Protein AF-A0A1B1GB10-F1 (afdb_monomer_lite)

Radius of gyration: 14.84 Å; chains: 1; bounding box: 38×30×36 Å

InterPro domains:
  IPR005662 GTPase Era-like [PTHR42698] (3-81)
  IPR027417 P-loop containing nucleoside triphosphate hydrolase [G3DSA:3.40.50.300] (2-83)
  IPR027417 P-loop containing nucleoside triphosphate hydrolase [SSF52540] (7-81)

Sequence (83 aa):
VIQKKMHKLDAMMMTNVRTAAINADCILIVIDVCKVPEKVDDVMEGGTSNVKEKPPMLLVLNKKDLIKPGEISKRIEWYEKLV

Structure (mmCIF, N/CA/C/O backbone):
data_AF-A0A1B1GB10-F1
#
_entry.id   AF-A0A1B1GB10-F1
#
loop_
_atom_site.group_PDB
_atom_site.id
_atom_site.type_symbol
_atom_site.label_atom_id
_atom_site.label_alt_id
_atom_site.label_comp_id
_atom_site.label_asym_id
_atom_site.label_entity_id
_atom_site.label_seq_id
_atom_site.pdbx_PDB_ins_code
_atom_site.Cartn_x
_atom_site.Cartn_y
_atom_site.Cartn_z
_atom_site.occupancy
_atom_site.B_iso_or_equiv
_atom_site.auth_seq_id
_atom_site.auth_comp_id
_atom_site.auth_asym_id
_atom_site.auth_atom_id
_atom_site.pdbx_PDB_model_num
ATOM 1 N N . VAL A 1 1 ? 12.911 24.149 8.033 1.00 40.47 1 VAL A N 1
ATOM 2 C CA . VAL A 1 1 ? 12.444 22.942 7.310 1.00 40.47 1 VAL A CA 1
ATOM 3 C C . VAL A 1 1 ? 13.678 22.154 6.891 1.00 40.47 1 VAL A C 1
ATOM 5 O O . VAL A 1 1 ? 14.469 22.687 6.126 1.00 40.47 1 VAL A O 1
ATOM 8 N N . ILE A 1 2 ? 13.922 20.972 7.467 1.00 37.91 2 ILE A N 1
ATOM 9 C CA . ILE A 1 2 ? 15.081 20.127 7.119 1.00 37.91 2 ILE A CA 1
ATOM 10 C C . ILE A 1 2 ? 14.713 19.341 5.857 1.00 37.91 2 ILE A C 1
ATOM 12 O O . ILE A 1 2 ? 13.740 18.592 5.867 1.00 37.91 2 ILE A O 1
ATOM 16 N N . GLN A 1 3 ? 15.454 19.532 4.765 1.00 43.16 3 GLN A N 1
ATOM 17 C CA . GLN A 1 3 ? 15.259 18.752 3.541 1.00 43.16 3 GLN A CA 1
ATOM 18 C C . GLN A 1 3 ? 15.647 17.289 3.796 1.00 43.16 3 GLN A C 1
ATOM 20 O O . GLN A 1 3 ? 16.780 17.003 4.185 1.00 43.16 3 GLN A O 1
ATOM 25 N N . LYS A 1 4 ? 14.709 16.361 3.566 1.00 60.41 4 LYS A N 1
ATOM 26 C CA . LYS A 1 4 ? 14.954 14.913 3.597 1.00 60.41 4 LYS A CA 1
ATOM 27 C C . LYS A 1 4 ? 15.946 14.575 2.483 1.00 60.41 4 LYS A C 1
ATOM 29 O O . LYS A 1 4 ? 15.582 14.497 1.314 1.00 60.41 4 LYS A O 1
ATOM 34 N N . LYS A 1 5 ? 17.223 14.436 2.831 1.00 61.09 5 LYS A N 1
ATOM 35 C CA . LYS A 1 5 ? 18.276 14.079 1.880 1.00 61.09 5 LYS A CA 1
ATOM 36 C C . LYS A 1 5 ? 18.178 12.576 1.619 1.00 61.09 5 LYS A C 1
ATOM 38 O O . LYS A 1 5 ? 18.574 11.792 2.473 1.00 61.09 5 LYS A O 1
ATOM 43 N N . MET A 1 6 ? 17.611 12.179 0.477 1.00 62.56 6 MET A N 1
ATOM 44 C CA . MET A 1 6 ? 17.594 10.771 0.064 1.00 62.56 6 MET A CA 1
ATOM 45 C C . MET A 1 6 ? 19.026 10.243 -0.025 1.00 62.56 6 MET A C 1
ATOM 47 O O . MET A 1 6 ? 19.896 10.876 -0.638 1.00 62.56 6 MET A O 1
ATOM 51 N N . HIS A 1 7 ? 19.282 9.084 0.577 1.00 78.19 7 HIS A N 1
ATOM 52 C CA . HIS A 1 7 ? 20.563 8.420 0.402 1.00 78.19 7 HIS A CA 1
ATOM 53 C C . HIS A 1 7 ? 20.669 7.893 -1.038 1.00 78.19 7 HIS A C 1
ATOM 55 O O . HIS A 1 7 ? 19.671 7.553 -1.671 1.00 78.19 7 HIS A O 1
ATOM 61 N N . LYS A 1 8 ? 21.893 7.811 -1.582 1.00 77.06 8 LYS A N 1
ATOM 62 C CA . LYS A 1 8 ? 22.117 7.299 -2.951 1.00 77.06 8 LYS A CA 1
ATOM 63 C C . LYS A 1 8 ? 21.558 5.886 -3.145 1.00 77.06 8 LYS A C 1
ATOM 65 O O . LYS A 1 8 ? 21.105 5.560 -4.236 1.00 77.06 8 LYS A O 1
ATOM 70 N N . LEU A 1 9 ? 21.582 5.078 -2.084 1.00 75.50 9 LEU A N 1
ATOM 71 C CA . LEU A 1 9 ? 21.016 3.737 -2.091 1.00 75.50 9 LEU A CA 1
ATOM 72 C C . LEU A 1 9 ? 19.493 3.773 -2.273 1.00 75.50 9 LEU A C 1
ATOM 74 O O . LEU A 1 9 ? 18.986 3.097 -3.161 1.00 75.50 9 LEU A O 1
ATOM 78 N N . ASP A 1 10 ? 18.791 4.622 -1.517 1.00 73.31 10 ASP A N 1
ATOM 79 C CA . ASP A 1 10 ? 17.336 4.793 -1.629 1.00 73.31 10 ASP A CA 1
ATOM 80 C C . ASP A 1 10 ? 16.939 5.188 -3.057 1.00 73.31 10 ASP A C 1
ATOM 82 O O . ASP A 1 10 ? 16.011 4.624 -3.632 1.00 73.31 10 ASP A O 1
ATOM 86 N N . ALA A 1 11 ? 17.691 6.110 -3.669 1.00 76.31 11 ALA A N 1
ATOM 87 C CA . ALA A 1 11 ? 17.453 6.538 -5.045 1.00 76.31 11 ALA A CA 1
ATOM 88 C C . ALA A 1 11 ? 17.642 5.393 -6.057 1.00 76.31 11 ALA A C 1
ATOM 90 O O . ALA A 1 11 ? 16.815 5.217 -6.951 1.00 76.31 11 ALA A O 1
ATOM 91 N N . MET A 1 12 ? 18.700 4.586 -5.910 1.00 78.88 12 MET A N 1
ATOM 92 C CA . MET A 1 12 ? 18.935 3.417 -6.769 1.00 78.88 12 MET A CA 1
ATOM 93 C C . MET A 1 12 ? 17.843 2.353 -6.608 1.00 78.88 12 MET A C 1
ATOM 95 O O . MET A 1 12 ? 17.369 1.804 -7.602 1.00 78.88 12 MET A O 1
ATOM 99 N N . MET A 1 13 ? 17.402 2.093 -5.376 1.00 75.81 13 MET A N 1
ATOM 100 C CA . MET A 1 13 ? 16.319 1.146 -5.105 1.00 75.81 13 MET A CA 1
ATOM 101 C C . MET A 1 13 ? 15.001 1.608 -5.731 1.00 75.81 13 MET A C 1
ATOM 103 O O . MET A 1 13 ? 14.313 0.811 -6.367 1.00 75.81 13 MET A O 1
ATOM 107 N N . MET A 1 14 ? 14.681 2.899 -5.625 1.00 78.38 14 MET A N 1
ATOM 108 C CA . MET A 1 14 ? 13.474 3.470 -6.223 1.00 78.38 14 MET A CA 1
ATOM 109 C C . MET A 1 14 ? 13.469 3.385 -7.751 1.00 78.38 14 MET A C 1
ATOM 111 O O . MET A 1 14 ? 12.417 3.133 -8.337 1.00 78.38 14 MET A O 1
ATOM 115 N N . THR A 1 15 ? 14.625 3.525 -8.404 1.00 81.25 15 THR A N 1
ATOM 116 C CA . THR A 1 15 ? 14.743 3.294 -9.853 1.00 81.25 15 THR A CA 1
ATOM 117 C C . THR A 1 15 ? 14.358 1.862 -10.220 1.00 81.25 15 THR A C 1
ATOM 119 O O . THR A 1 15 ? 13.554 1.667 -11.127 1.00 81.25 15 THR A O 1
ATOM 122 N N . ASN A 1 16 ? 14.845 0.865 -9.474 1.00 83.44 16 ASN A N 1
ATOM 123 C CA . ASN A 1 16 ? 14.505 -0.538 -9.729 1.00 83.44 16 ASN A CA 1
ATOM 124 C C . ASN A 1 16 ? 13.010 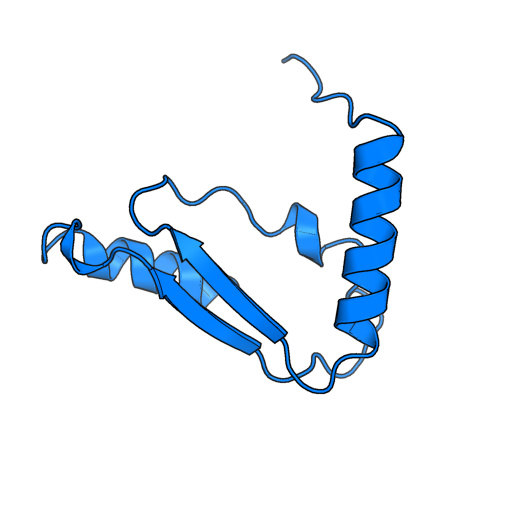-0.813 -9.530 1.00 83.44 16 ASN A C 1
ATOM 126 O O . ASN A 1 16 ? 12.401 -1.502 -10.345 1.00 83.44 16 ASN A O 1
ATOM 130 N N . VAL A 1 17 ? 12.408 -0.243 -8.480 1.00 81.44 17 VAL A N 1
ATOM 131 C CA . VAL A 1 17 ? 10.962 -0.358 -8.226 1.00 81.44 17 VAL A CA 1
ATOM 132 C C . VAL A 1 17 ? 10.159 0.233 -9.384 1.00 81.44 17 VAL A C 1
ATOM 134 O O . VAL A 1 17 ? 9.215 -0.399 -9.853 1.00 81.44 17 VAL A O 1
ATOM 137 N N . ARG A 1 18 ? 10.558 1.401 -9.901 1.00 78.19 18 ARG A N 1
ATOM 138 C CA . ARG A 1 18 ? 9.902 2.033 -11.057 1.00 78.19 18 ARG A CA 1
ATOM 139 C C . ARG A 1 18 ? 10.020 1.177 -12.313 1.00 78.19 18 ARG A C 1
ATOM 141 O O . ARG A 1 18 ? 9.020 0.951 -12.985 1.00 78.19 18 ARG A O 1
ATOM 148 N N . THR A 1 19 ? 11.211 0.665 -12.616 1.00 82.62 19 THR A N 1
ATOM 149 C CA . THR A 1 19 ? 11.413 -0.216 -13.774 1.00 82.62 19 THR A CA 1
ATOM 150 C C . THR A 1 19 ? 10.595 -1.501 -13.654 1.00 82.62 19 THR A C 1
ATOM 152 O O . THR A 1 19 ? 10.006 -1.932 -14.641 1.00 82.62 19 THR A O 1
ATOM 155 N N . ALA A 1 20 ? 10.505 -2.096 -12.463 1.00 85.19 20 ALA A N 1
ATOM 156 C CA . ALA A 1 20 ? 9.670 -3.272 -12.238 1.00 85.19 20 ALA A CA 1
ATOM 157 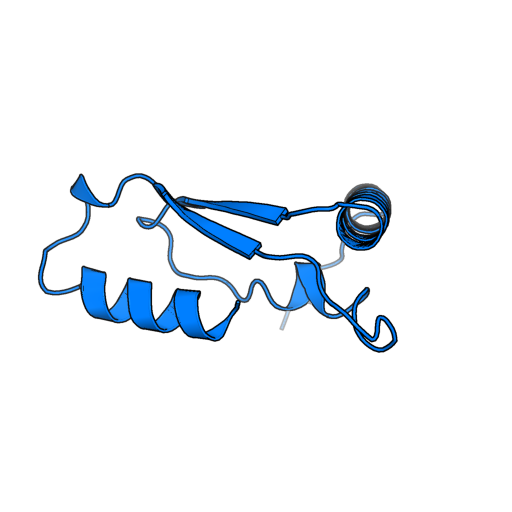C C . ALA A 1 20 ? 8.176 -2.955 -12.411 1.00 85.19 20 ALA A C 1
ATOM 159 O O . ALA A 1 20 ? 7.474 -3.714 -13.066 1.00 85.19 20 ALA A O 1
ATOM 160 N N . ALA A 1 21 ? 7.708 -1.818 -11.889 1.00 81.75 21 ALA A N 1
ATOM 161 C CA . ALA A 1 21 ? 6.312 -1.399 -11.996 1.00 81.75 21 ALA A CA 1
ATOM 162 C C . ALA A 1 21 ? 5.874 -1.136 -13.447 1.00 81.75 21 ALA A C 1
ATOM 164 O O . ALA A 1 21 ? 4.763 -1.498 -13.814 1.00 81.75 21 ALA A O 1
ATOM 165 N N . ILE A 1 22 ? 6.741 -0.542 -14.278 1.00 81.12 22 ILE A N 1
ATOM 166 C CA . ILE A 1 22 ? 6.448 -0.277 -15.700 1.00 81.12 22 ILE A CA 1
ATOM 167 C C . ILE A 1 22 ? 6.341 -1.576 -16.510 1.00 81.12 22 ILE A C 1
ATOM 169 O O . ILE A 1 22 ? 5.539 -1.653 -17.433 1.00 81.12 22 ILE A O 1
ATOM 173 N N . ASN A 1 23 ? 7.153 -2.583 -16.181 1.00 84.50 23 ASN A N 1
ATOM 174 C CA . ASN A 1 23 ? 7.206 -3.847 -16.920 1.00 84.50 23 ASN A CA 1
ATOM 175 C C . ASN A 1 23 ? 6.278 -4.933 -16.347 1.00 84.50 23 ASN A C 1
ATOM 177 O O . ASN A 1 23 ? 6.307 -6.063 -16.828 1.00 84.50 23 ASN A O 1
ATOM 181 N N . ALA A 1 24 ? 5.521 -4.639 -15.290 1.00 86.50 24 ALA A N 1
ATOM 182 C CA . ALA A 1 24 ? 4.649 -5.609 -14.643 1.00 86.50 24 ALA A CA 1
ATOM 183 C C . ALA A 1 24 ? 3.289 -5.691 -15.341 1.00 86.50 24 ALA A C 1
ATOM 185 O O . ALA A 1 24 ? 2.735 -4.674 -15.744 1.00 86.50 24 ALA A O 1
ATOM 186 N N . ASP A 1 25 ? 2.702 -6.888 -15.374 1.00 89.50 25 ASP A N 1
ATOM 187 C CA . ASP A 1 25 ? 1.322 -7.086 -15.838 1.00 89.50 25 ASP A CA 1
ATOM 188 C C . ASP A 1 25 ? 0.279 -6.656 -14.788 1.00 89.50 25 ASP A C 1
ATOM 190 O O . ASP A 1 25 ? -0.887 -6.446 -15.110 1.00 89.50 25 ASP A O 1
ATOM 194 N N . CYS A 1 26 ? 0.675 -6.559 -13.514 1.00 87.94 26 CYS A N 1
ATOM 195 C CA . CYS A 1 26 ? -0.165 -6.155 -12.384 1.00 87.94 26 CYS A CA 1
ATOM 196 C C . CYS A 1 26 ? 0.713 -5.703 -11.206 1.00 87.94 26 CYS A C 1
ATOM 198 O O . CYS A 1 26 ? 1.800 -6.248 -10.991 1.00 87.94 26 CYS A O 1
ATOM 200 N N . ILE A 1 27 ? 0.240 -4.740 -10.413 1.00 86.25 27 ILE A N 1
ATOM 201 C CA . ILE A 1 27 ? 0.918 -4.262 -9.201 1.00 86.25 27 ILE A CA 1
ATOM 202 C C . ILE A 1 27 ? 0.080 -4.613 -7.970 1.00 86.25 27 ILE A C 1
ATOM 204 O O . ILE A 1 27 ? -1.068 -4.195 -7.841 1.00 86.25 27 ILE A O 1
ATOM 208 N N . LEU A 1 28 ? 0.684 -5.325 -7.018 1.00 89.06 28 LEU A N 1
ATOM 209 C CA . LEU A 1 28 ? 0.096 -5.601 -5.708 1.00 89.06 28 LEU A CA 1
ATOM 210 C C . LEU A 1 28 ? 0.676 -4.648 -4.659 1.00 89.06 28 LEU A C 1
ATOM 212 O O . LEU A 1 28 ? 1.868 -4.708 -4.354 1.00 89.06 28 LEU A O 1
ATOM 216 N N . ILE A 1 29 ? -0.165 -3.801 -4.070 1.00 85.88 29 ILE A N 1
ATOM 217 C CA . ILE A 1 29 ? 0.229 -2.872 -3.008 1.00 85.88 29 ILE A CA 1
ATOM 218 C C . ILE A 1 29 ? -0.297 -3.396 -1.678 1.00 85.88 29 ILE A C 1
ATOM 220 O O . ILE A 1 29 ? -1.502 -3.454 -1.470 1.00 85.88 29 ILE A O 1
ATOM 224 N N . VAL A 1 30 ? 0.597 -3.734 -0.751 1.00 89.06 30 VAL A N 1
ATOM 225 C CA . VAL A 1 30 ? 0.225 -4.158 0.606 1.00 89.06 30 VAL A CA 1
ATOM 226 C C . VAL A 1 30 ? 0.517 -3.027 1.583 1.00 89.06 30 VAL A C 1
ATOM 228 O O . VAL A 1 30 ? 1.667 -2.611 1.724 1.00 89.06 30 VAL A O 1
ATOM 231 N N . ILE A 1 31 ? -0.511 -2.549 2.281 1.00 85.50 31 ILE A N 1
ATOM 232 C CA . ILE A 1 31 ? -0.395 -1.432 3.223 1.00 85.50 31 ILE A CA 1
ATOM 233 C C . ILE A 1 31 ? -0.773 -1.878 4.629 1.00 85.50 31 ILE A C 1
ATOM 235 O O . ILE A 1 31 ? -1.804 -2.508 4.836 1.00 85.50 31 ILE A O 1
ATOM 239 N N . ASP A 1 32 ? 0.048 -1.507 5.610 1.00 88.12 32 ASP A N 1
ATOM 240 C CA . ASP A 1 32 ? -0.322 -1.563 7.023 1.00 88.12 32 ASP A CA 1
ATOM 241 C C . ASP A 1 32 ? -1.272 -0.405 7.350 1.00 88.12 32 ASP A C 1
ATOM 243 O O . ASP A 1 32 ? -0.841 0.744 7.482 1.00 88.12 32 ASP A O 1
ATOM 247 N N . VAL A 1 33 ? -2.564 -0.711 7.488 1.00 87.75 33 VAL A N 1
ATOM 248 C CA . VAL A 1 33 ? -3.614 0.298 7.687 1.00 87.75 33 VAL A CA 1
ATOM 249 C 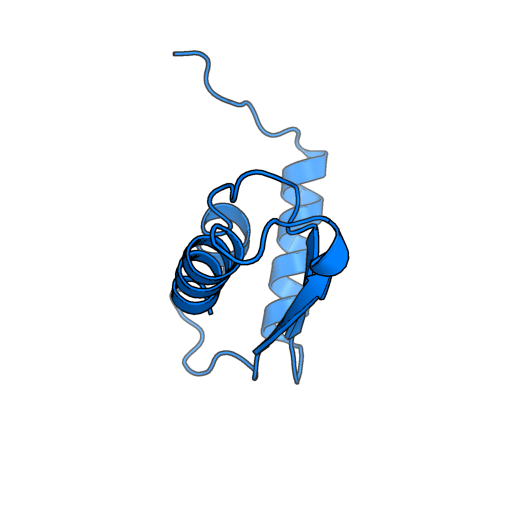C . VAL A 1 33 ? -3.483 0.990 9.039 1.00 87.75 33 VAL A C 1
ATOM 251 O O . VAL A 1 33 ? -4.043 2.067 9.204 1.00 87.75 33 VAL A O 1
ATOM 254 N N . CYS A 1 34 ? -2.746 0.433 10.007 1.00 85.50 34 CYS A N 1
ATOM 255 C CA . CYS A 1 34 ? -2.530 1.061 11.313 1.00 85.50 34 CYS A CA 1
ATOM 256 C C . CYS A 1 34 ? -1.692 2.331 11.215 1.00 85.50 34 CYS A C 1
ATOM 258 O O . CYS A 1 34 ? -1.869 3.244 12.030 1.00 85.50 34 CYS A O 1
ATOM 260 N N . LYS A 1 35 ? -0.811 2.410 10.216 1.00 83.06 35 LYS A N 1
ATOM 261 C CA . LYS A 1 35 ? 0.049 3.571 10.018 1.00 83.06 35 LYS A CA 1
ATOM 262 C C . LYS A 1 35 ? -0.734 4.723 9.400 1.00 83.06 35 LYS A C 1
ATOM 264 O O . LYS A 1 35 ? -1.699 4.522 8.668 1.00 83.06 35 LYS A O 1
ATOM 269 N N . VAL A 1 36 ? -0.324 5.945 9.742 1.00 70.62 36 VAL A N 1
ATOM 270 C CA . VAL A 1 36 ? -0.883 7.140 9.110 1.00 70.62 36 VAL A CA 1
ATOM 271 C C . VAL A 1 36 ? -0.529 7.075 7.628 1.00 70.62 36 VAL A C 1
ATOM 273 O O . VAL A 1 36 ? 0.623 6.767 7.310 1.00 70.62 36 VAL A O 1
ATOM 276 N N . PRO A 1 37 ? -1.488 7.330 6.730 1.00 66.50 37 PRO A N 1
ATOM 277 C CA . PRO A 1 37 ? -1.188 7.330 5.319 1.00 66.50 37 PRO A CA 1
ATOM 278 C C . PRO A 1 37 ? -0.178 8.439 5.000 1.00 66.50 37 PRO A C 1
ATOM 280 O O . PRO A 1 37 ? -0.455 9.626 5.165 1.00 66.50 37 PRO A O 1
ATOM 283 N N . GLU A 1 38 ? 1.026 8.043 4.600 1.00 66.94 38 GLU A N 1
ATOM 284 C CA . GLU A 1 38 ? 2.031 8.951 4.053 1.00 66.94 38 GLU A CA 1
ATOM 285 C C . GLU A 1 38 ? 1.841 9.025 2.541 1.00 66.94 38 GLU A C 1
ATOM 287 O O . GLU A 1 38 ? 1.459 8.027 1.930 1.00 66.94 38 GLU A O 1
ATOM 292 N N . LYS A 1 39 ? 2.092 10.197 1.940 1.00 60.66 39 LYS A N 1
ATOM 293 C CA . LYS A 1 39 ? 1.993 10.394 0.488 1.00 60.66 39 LYS A CA 1
ATOM 294 C C . LYS A 1 39 ? 2.785 9.304 -0.238 1.00 60.66 39 LYS A C 1
ATOM 296 O O . LYS A 1 39 ? 4.013 9.327 -0.250 1.00 60.66 39 LYS A O 1
ATOM 301 N N . VAL A 1 40 ? 2.070 8.354 -0.835 1.00 56.19 40 VAL A N 1
ATOM 302 C CA . VAL A 1 40 ? 2.655 7.317 -1.697 1.00 56.19 40 VAL A CA 1
ATOM 303 C C . VAL A 1 40 ? 3.030 7.918 -3.060 1.00 56.19 40 VAL A C 1
ATOM 305 O O . VAL A 1 40 ? 3.776 7.302 -3.816 1.00 56.19 40 VAL A O 1
ATOM 308 N N . ASP A 1 41 ? 2.582 9.150 -3.331 1.00 49.84 41 ASP A N 1
ATOM 309 C CA . ASP A 1 41 ? 2.877 9.941 -4.527 1.00 49.84 41 ASP A CA 1
ATOM 310 C C . ASP A 1 41 ? 4.371 9.907 -4.898 1.00 49.84 41 ASP A C 1
ATOM 312 O O . ASP A 1 41 ? 4.701 9.571 -6.030 1.00 49.84 41 ASP A O 1
ATOM 316 N N . ASP A 1 42 ? 5.296 10.070 -3.943 1.00 52.19 42 ASP A N 1
ATOM 317 C CA . ASP A 1 42 ? 6.749 10.063 -4.213 1.00 52.19 42 ASP A CA 1
ATOM 318 C C . ASP A 1 42 ? 7.273 8.733 -4.814 1.00 52.19 42 ASP A C 1
ATOM 320 O O . ASP A 1 42 ? 8.300 8.700 -5.511 1.00 52.19 42 ASP A O 1
ATOM 324 N N . VAL A 1 43 ? 6.578 7.616 -4.561 1.00 55.22 43 VAL A N 1
ATOM 325 C CA . VAL A 1 43 ? 6.950 6.286 -5.073 1.00 55.22 43 VAL A CA 1
ATOM 326 C C . VAL A 1 43 ? 6.634 6.179 -6.570 1.00 55.22 43 VAL A C 1
ATOM 328 O O . VAL A 1 43 ? 7.431 5.612 -7.323 1.00 55.22 43 VAL A O 1
ATOM 331 N N . MET A 1 44 ? 5.525 6.784 -7.010 1.00 54.78 44 MET A N 1
ATOM 332 C CA . MET A 1 44 ? 4.961 6.627 -8.360 1.00 54.78 44 MET A CA 1
ATOM 333 C C . MET A 1 44 ? 5.110 7.870 -9.262 1.00 54.78 44 MET A C 1
ATOM 335 O O . MET A 1 44 ? 5.127 7.730 -10.492 1.00 54.78 44 MET A O 1
ATOM 339 N N . GLU A 1 45 ? 5.264 9.072 -8.693 1.00 52.34 45 GLU A N 1
ATOM 340 C CA . GLU A 1 45 ? 5.323 10.357 -9.417 1.00 52.34 45 GLU A CA 1
ATOM 341 C C . GLU A 1 45 ? 6.520 10.450 -10.372 1.00 52.34 45 GLU A C 1
ATOM 343 O O . GLU A 1 45 ? 6.430 11.050 -11.440 1.00 52.34 45 GLU A O 1
ATOM 348 N N . GLY A 1 46 ? 7.641 9.801 -10.056 1.00 46.78 46 GLY A N 1
ATOM 349 C CA . GLY A 1 46 ? 8.837 9.858 -10.900 1.00 46.78 46 GLY A CA 1
ATOM 350 C C . GLY A 1 46 ? 8.936 8.781 -11.986 1.00 46.78 46 GLY A C 1
ATOM 351 O O . GLY A 1 46 ? 10.031 8.583 -12.511 1.00 46.78 46 GLY A O 1
ATOM 352 N N . GLY A 1 47 ? 7.857 8.044 -12.277 1.00 43.34 47 GLY A N 1
ATOM 353 C CA . GLY A 1 47 ? 7.872 6.950 -13.261 1.00 43.34 47 GLY A CA 1
ATOM 354 C C . GLY A 1 47 ? 6.687 6.893 -14.228 1.00 43.34 47 GLY A C 1
ATOM 355 O O . GLY A 1 47 ? 6.713 6.085 -15.149 1.00 43.34 47 GLY A O 1
ATOM 356 N N . THR A 1 48 ? 5.655 7.721 -14.050 1.00 45.38 48 THR A N 1
ATOM 357 C CA . THR A 1 48 ? 4.360 7.511 -14.730 1.00 45.38 48 THR A CA 1
ATOM 358 C C . THR A 1 48 ? 3.911 8.649 -15.641 1.00 45.38 48 THR A C 1
ATOM 360 O O . THR A 1 48 ? 2.881 8.521 -16.293 1.00 45.38 48 THR A O 1
ATOM 363 N N . SER A 1 49 ? 4.693 9.721 -15.791 1.00 46.34 49 SER A N 1
ATOM 364 C CA . SER A 1 49 ? 4.314 10.856 -16.646 1.00 46.34 49 SER A CA 1
ATOM 365 C C . SER A 1 49 ? 4.261 10.544 -18.152 1.00 46.34 49 SER A C 1
ATOM 367 O O . SER A 1 49 ? 3.758 11.371 -18.903 1.00 46.34 49 SER A O 1
ATOM 369 N N . ASN A 1 50 ? 4.720 9.364 -18.601 1.00 50.56 50 ASN A N 1
ATOM 370 C CA . ASN A 1 50 ? 4.753 8.986 -20.024 1.00 50.56 50 ASN A CA 1
ATOM 371 C C . ASN A 1 50 ? 4.244 7.569 -20.362 1.00 50.56 50 ASN A C 1
ATOM 373 O O . ASN A 1 50 ? 4.273 7.191 -21.534 1.00 50.56 50 ASN A O 1
ATOM 377 N N . VAL A 1 51 ? 3.782 6.772 -19.391 1.00 53.62 51 VAL A N 1
ATOM 378 C CA . VAL A 1 51 ? 3.258 5.424 -19.681 1.00 53.62 51 VAL A CA 1
ATOM 379 C C . VAL A 1 51 ? 1.752 5.536 -19.908 1.00 53.62 51 VAL A C 1
ATOM 381 O O . VAL A 1 51 ? 1.001 5.819 -18.981 1.00 53.62 51 VAL A O 1
ATOM 384 N N . LYS A 1 52 ? 1.321 5.364 -21.164 1.00 54.78 52 LYS A N 1
ATOM 385 C CA . LYS A 1 52 ? -0.081 5.511 -21.600 1.00 54.78 52 LYS A CA 1
ATOM 386 C C . LYS A 1 52 ? -1.061 4.565 -20.892 1.00 54.78 52 LYS A C 1
ATOM 388 O O . LYS A 1 52 ? -2.248 4.865 -20.876 1.00 54.78 52 LYS A O 1
ATOM 393 N N . GLU A 1 53 ? -0.580 3.471 -20.305 1.00 64.44 53 GLU A N 1
ATOM 394 C CA . GLU A 1 53 ? -1.396 2.479 -19.603 1.00 64.44 53 GLU A CA 1
ATOM 395 C C . GLU A 1 53 ? -0.658 2.015 -18.341 1.00 64.44 53 GLU A C 1
ATOM 397 O O . GLU A 1 53 ? 0.418 1.425 -18.418 1.00 64.44 53 GLU A O 1
ATOM 402 N N . LYS A 1 54 ? -1.210 2.321 -17.162 1.00 70.94 54 LYS A N 1
ATOM 403 C CA . LYS A 1 54 ? -0.746 1.717 -15.907 1.00 70.94 54 LYS A CA 1
ATOM 404 C C . LYS A 1 54 ? -1.269 0.276 -15.850 1.00 70.94 54 LYS A C 1
ATOM 406 O O . LYS A 1 54 ? -2.441 0.072 -16.179 1.00 70.94 54 LYS A O 1
ATOM 411 N N . PRO A 1 55 ? -0.464 -0.708 -15.415 1.00 80.44 55 PRO A N 1
ATOM 412 C CA . PRO A 1 55 ? -0.978 -2.052 -15.193 1.00 80.44 55 PRO A CA 1
ATOM 413 C C . PRO A 1 55 ? -2.059 -2.039 -14.101 1.00 80.44 55 PRO A C 1
ATOM 415 O O . PRO A 1 55 ? -2.021 -1.171 -13.224 1.00 80.44 55 PRO A O 1
ATOM 418 N N . PRO A 1 56 ? -3.009 -2.990 -14.117 1.00 86.94 56 PRO A N 1
ATOM 419 C CA . PRO A 1 56 ? -3.983 -3.159 -13.046 1.00 86.94 56 PRO A CA 1
ATOM 420 C C . PRO A 1 56 ? -3.319 -3.171 -11.666 1.00 86.94 56 PRO A C 1
ATOM 422 O O . PRO A 1 56 ? -2.287 -3.812 -11.461 1.00 86.94 56 PRO A O 1
ATOM 425 N N . MET A 1 57 ? -3.918 -2.465 -10.711 1.00 85.25 57 MET A N 1
ATOM 426 C CA . MET A 1 57 ? -3.383 -2.321 -9.359 1.00 85.25 57 MET A CA 1
ATOM 427 C C . MET A 1 57 ? -4.357 -2.923 -8.347 1.00 85.25 57 MET A C 1
ATOM 429 O O . MET A 1 57 ? -5.544 -2.600 -8.351 1.00 85.25 57 MET A O 1
ATOM 433 N N . LEU A 1 58 ? -3.856 -3.785 -7.461 1.00 87.62 58 LEU A N 1
ATOM 434 C CA . LEU A 1 58 ? -4.616 -4.346 -6.347 1.00 87.62 58 LEU A CA 1
ATOM 435 C C . LEU A 1 58 ? -4.075 -3.807 -5.026 1.00 87.62 58 LEU A C 1
ATOM 437 O O . LEU A 1 58 ? -2.927 -4.054 -4.657 1.00 87.62 58 LEU A O 1
ATOM 441 N N . LEU A 1 59 ? -4.934 -3.108 -4.291 1.00 86.38 59 LEU A N 1
ATOM 442 C CA . LEU A 1 59 ? -4.639 -2.603 -2.960 1.00 86.38 59 LEU A CA 1
ATOM 443 C C . LEU A 1 59 ? -5.093 -3.601 -1.885 1.00 86.38 59 LEU A C 1
ATOM 445 O O . LEU A 1 59 ? -6.275 -3.916 -1.756 1.00 86.38 59 LEU A O 1
ATOM 449 N N . VAL A 1 60 ? -4.147 -4.062 -1.071 1.00 90.62 60 VAL A N 1
ATOM 450 C CA . VAL A 1 60 ? -4.362 -4.972 0.055 1.00 90.62 60 VAL A CA 1
ATOM 451 C C . VAL A 1 60 ? -4.146 -4.231 1.365 1.00 90.62 60 VAL A C 1
ATOM 453 O O . VAL A 1 60 ? -3.048 -3.788 1.700 1.00 90.62 60 VAL A O 1
ATOM 456 N N . LEU A 1 61 ? -5.223 -4.147 2.136 1.00 88.88 61 LEU A N 1
ATOM 457 C CA . LEU A 1 61 ? -5.277 -3.472 3.424 1.00 88.88 61 LEU A CA 1
ATOM 458 C C . LEU A 1 61 ? -4.986 -4.465 4.559 1.00 88.88 61 LEU A C 1
ATOM 460 O O . LEU A 1 61 ? -5.868 -5.200 5.011 1.00 88.88 61 LEU A O 1
ATOM 464 N N . ASN A 1 62 ? -3.733 -4.496 5.011 1.00 91.25 62 ASN A N 1
ATOM 465 C CA . ASN A 1 62 ? -3.265 -5.344 6.102 1.00 91.25 62 ASN A CA 1
ATOM 466 C C . ASN A 1 62 ? -3.616 -4.748 7.477 1.00 91.25 62 ASN A C 1
ATOM 468 O O . ASN A 1 62 ? -3.593 -3.532 7.664 1.00 91.25 62 ASN A O 1
ATOM 472 N N . LYS A 1 63 ? -3.875 -5.616 8.461 1.00 91.94 63 LYS A N 1
ATOM 473 C CA . LYS A 1 63 ? -4.225 -5.256 9.851 1.00 91.94 63 LYS A CA 1
ATOM 474 C C . LYS A 1 63 ? -5.510 -4.436 10.008 1.00 91.94 63 LYS A C 1
ATOM 476 O O . LYS A 1 63 ? -5.663 -3.666 10.956 1.00 91.94 63 LYS A O 1
ATOM 481 N N . LYS A 1 64 ? -6.452 -4.584 9.073 1.00 88.1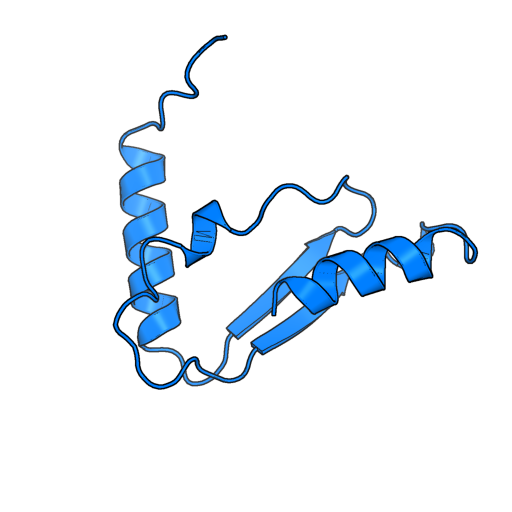9 64 LYS A N 1
ATOM 482 C CA . LYS A 1 64 ? -7.745 -3.883 9.111 1.00 88.19 64 LYS A CA 1
ATOM 483 C C . LYS A 1 64 ? -8.559 -4.177 10.378 1.00 88.19 64 LYS A C 1
ATOM 485 O O . LYS A 1 64 ? -9.364 -3.353 10.794 1.00 88.19 64 LYS A O 1
ATOM 490 N N . ASP A 1 65 ? -8.336 -5.339 10.981 1.00 89.50 65 ASP A N 1
ATOM 49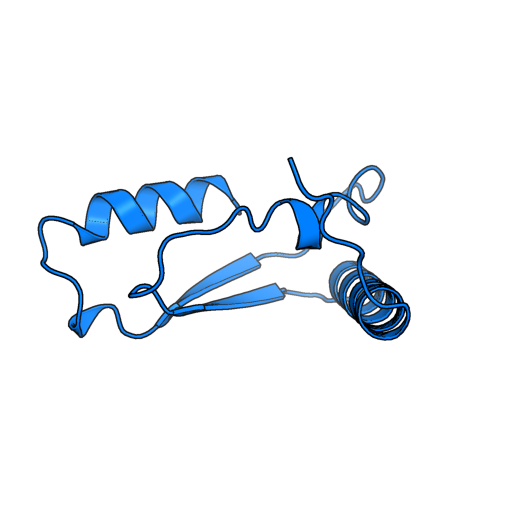1 C CA . ASP A 1 65 ? -8.931 -5.806 12.234 1.00 89.50 65 ASP A CA 1
ATOM 492 C C . ASP A 1 65 ? -8.530 -4.958 13.451 1.00 89.50 65 ASP A C 1
ATOM 494 O O . ASP A 1 65 ? -9.286 -4.878 14.416 1.00 89.50 65 ASP A O 1
ATOM 498 N N . LEU A 1 66 ? -7.385 -4.270 13.390 1.00 91.19 66 LEU A N 1
ATOM 499 C CA . LEU A 1 66 ? -6.903 -3.395 14.461 1.00 91.19 66 LEU A CA 1
ATOM 500 C C . LEU A 1 66 ? -7.495 -1.976 14.397 1.00 91.19 66 LEU A C 1
ATOM 502 O O . LEU A 1 66 ? -7.262 -1.167 15.297 1.00 91.19 66 LEU A O 1
ATOM 506 N N . ILE A 1 67 ? -8.246 -1.648 13.341 1.00 87.56 67 ILE A N 1
ATOM 507 C CA . ILE A 1 67 ? -8.853 -0.329 13.152 1.00 87.56 67 ILE A CA 1
ATOM 508 C C . ILE A 1 67 ? -10.289 -0.335 13.660 1.00 87.56 67 ILE A C 1
ATOM 510 O O . ILE A 1 67 ? -11.083 -1.225 13.359 1.00 87.56 67 ILE A O 1
ATOM 514 N N . LYS A 1 68 ? -10.659 0.720 14.389 1.00 89.12 68 LYS A N 1
ATOM 515 C CA . LYS A 1 68 ? -12.044 0.915 14.819 1.00 89.12 68 LYS A CA 1
ATOM 516 C C . LYS A 1 68 ? -12.964 1.035 13.592 1.00 89.12 68 LYS A C 1
ATOM 518 O O . LYS A 1 68 ? -12.641 1.804 12.684 1.00 89.12 68 LYS A O 1
ATOM 523 N N . PRO A 1 69 ? -14.151 0.399 13.586 1.00 83.69 69 PRO A N 1
ATOM 524 C CA . PRO A 1 69 ? -15.071 0.443 12.443 1.00 83.69 69 PRO A CA 1
ATOM 525 C C . PRO A 1 69 ? -15.444 1.856 11.958 1.00 83.69 69 PRO A C 1
ATOM 527 O O . PRO A 1 69 ? -15.703 2.046 10.779 1.00 83.69 69 PRO A O 1
ATOM 530 N N . GLY A 1 70 ? -15.437 2.868 12.834 1.00 84.31 70 GLY A N 1
ATOM 531 C CA . GLY A 1 70 ? -15.715 4.262 12.450 1.00 84.31 70 GLY A CA 1
ATOM 532 C C . GLY A 1 70 ? -14.547 5.004 11.783 1.00 84.31 70 GLY A C 1
ATOM 533 O O . GLY A 1 70 ? -14.752 6.039 11.153 1.00 84.31 70 GLY A O 1
ATOM 534 N N . GLU A 1 71 ? -13.319 4.502 11.916 1.00 84.50 71 GLU A N 1
ATOM 535 C CA . GLU A 1 71 ? -12.115 5.120 11.342 1.00 84.50 71 GLU A CA 1
ATOM 536 C C . GLU A 1 71 ? -11.689 4.459 10.029 1.00 84.50 71 GLU A C 1
ATOM 538 O O . GLU A 1 71 ? -11.036 5.101 9.204 1.00 84.50 71 GLU A O 1
ATOM 543 N N . ILE A 1 72 ? -12.066 3.195 9.812 1.00 83.69 72 ILE A N 1
ATOM 544 C CA . ILE A 1 72 ? -11.612 2.420 8.656 1.00 83.69 72 ILE A CA 1
ATOM 545 C C . ILE A 1 72 ? -12.105 3.001 7.329 1.00 83.69 72 ILE A C 1
ATOM 547 O O . ILE A 1 72 ? -11.315 3.093 6.395 1.00 83.69 72 ILE A O 1
ATOM 551 N N . SER A 1 73 ? -13.348 3.489 7.260 1.00 83.94 73 SER A N 1
ATOM 552 C CA . SER A 1 73 ? -13.907 4.068 6.030 1.00 83.94 73 SER A CA 1
ATOM 553 C C . SER A 1 73 ? -13.110 5.278 5.547 1.00 83.94 73 SER A C 1
ATOM 555 O O . SER A 1 73 ? -12.842 5.397 4.358 1.00 83.94 73 SER A O 1
ATOM 557 N N . LYS A 1 74 ? -12.649 6.134 6.470 1.00 83.81 74 LYS A N 1
ATOM 558 C CA . LYS A 1 74 ? -11.823 7.306 6.132 1.00 83.81 74 LYS A CA 1
ATOM 559 C C . LYS A 1 74 ? -10.444 6.905 5.606 1.00 83.81 74 LYS A C 1
ATOM 561 O O . LYS A 1 74 ? -9.904 7.578 4.736 1.00 83.81 74 LYS A O 1
ATOM 566 N N . ARG A 1 75 ? -9.863 5.823 6.143 1.00 80.56 75 ARG A N 1
ATOM 567 C CA . ARG A 1 75 ? -8.567 5.300 5.679 1.00 80.56 75 ARG A CA 1
ATOM 568 C C . ARG A 1 75 ? -8.703 4.635 4.309 1.00 80.56 75 ARG A C 1
ATOM 570 O O . ARG A 1 75 ? -7.868 4.890 3.452 1.00 80.56 75 ARG A O 1
ATOM 577 N N . ILE A 1 76 ? -9.759 3.846 4.089 1.00 80.38 76 ILE A N 1
ATOM 578 C CA . ILE A 1 76 ? -10.059 3.224 2.788 1.00 80.38 76 ILE A CA 1
ATOM 579 C C . ILE A 1 76 ? -10.224 4.300 1.714 1.00 80.38 76 ILE A C 1
ATOM 581 O O . ILE A 1 76 ? -9.505 4.265 0.722 1.00 80.38 76 ILE A O 1
ATOM 585 N N . GLU A 1 77 ? -11.076 5.301 1.958 1.00 83.19 77 GLU A N 1
ATOM 586 C CA . GLU A 1 77 ? -11.322 6.391 1.004 1.00 83.19 77 GLU A CA 1
ATOM 587 C C . GLU A 1 77 ? -10.033 7.151 0.645 1.00 83.19 77 GLU A C 1
ATOM 589 O O . GLU A 1 77 ? -9.856 7.610 -0.481 1.00 83.19 77 GLU A O 1
ATOM 594 N N . TRP A 1 78 ? -9.108 7.288 1.599 1.00 82.00 78 TRP A N 1
ATOM 595 C CA . TRP A 1 78 ? -7.816 7.915 1.344 1.00 82.00 78 TRP A CA 1
ATOM 596 C C . TRP A 1 78 ? -6.933 7.069 0.417 1.00 82.00 78 TRP A C 1
ATOM 598 O O . TRP A 1 78 ? -6.345 7.613 -0.514 1.00 82.00 78 TRP A O 1
ATOM 608 N N . TYR A 1 79 ? -6.848 5.752 0.639 1.00 77.12 79 TYR A N 1
ATOM 609 C CA . TYR A 1 79 ? -6.015 4.873 -0.188 1.00 77.12 79 TYR A CA 1
ATOM 610 C C . TYR A 1 79 ? -6.619 4.575 -1.565 1.00 77.12 79 T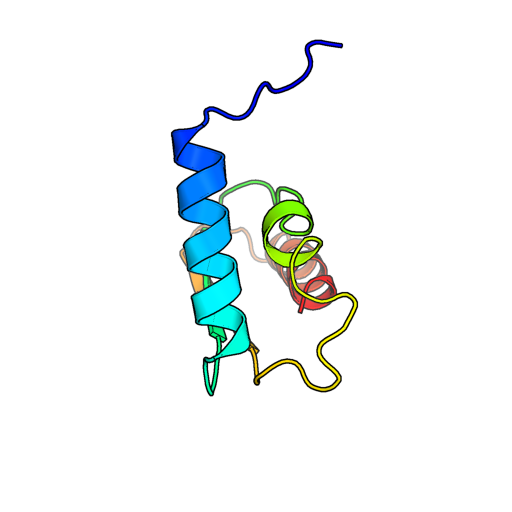YR A C 1
ATOM 612 O O . TYR A 1 79 ? -5.868 4.380 -2.513 1.00 77.12 79 TYR A O 1
ATOM 620 N N . GLU A 1 80 ? -7.945 4.571 -1.707 1.00 74.50 80 GLU A N 1
ATOM 621 C CA . GLU A 1 80 ? -8.600 4.430 -3.016 1.00 74.50 80 GLU A CA 1
ATOM 622 C C . GLU A 1 80 ? -8.321 5.627 -3.931 1.00 74.50 80 GLU A C 1
ATOM 624 O O . GLU A 1 80 ? -8.193 5.452 -5.134 1.00 74.50 80 GLU A O 1
ATOM 629 N N . LYS A 1 81 ? -8.141 6.836 -3.377 1.00 75.12 81 LYS A N 1
ATOM 630 C CA . LYS A 1 81 ? -7.764 8.029 -4.160 1.00 75.12 81 LYS A CA 1
ATOM 631 C C . LYS A 1 81 ? -6.340 7.975 -4.731 1.00 75.12 81 LYS A C 1
ATOM 633 O O . LYS A 1 81 ? -6.007 8.817 -5.560 1.00 75.12 81 LYS A O 1
ATOM 638 N N . LEU A 1 82 ? -5.501 7.047 -4.266 1.00 64.06 82 LEU A N 1
ATOM 639 C CA . LEU A 1 82 ? -4.116 6.880 -4.725 1.00 64.06 82 LEU A CA 1
ATOM 640 C C . LEU A 1 82 ? -3.960 5.918 -5.905 1.00 64.06 82 LEU A C 1
ATOM 642 O O . LEU A 1 82 ? -2.901 5.925 -6.538 1.00 64.06 82 LEU A O 1
ATOM 646 N N . VAL A 1 83 ? -4.947 5.052 -6.140 1.00 58.31 83 VAL A N 1
ATOM 647 C CA . VAL A 1 83 ? -4.883 3.981 -7.144 1.00 58.31 83 VAL A CA 1
ATOM 648 C C . VAL A 1 83 ? -5.548 4.431 -8.436 1.00 58.31 83 VAL A C 1
ATOM 650 O O . VAL A 1 83 ? -6.683 4.946 -8.365 1.00 58.31 83 VAL A O 1
#

Organism: Cycas rumphii (NCBI:txid58031)

pLDDT: mean 74.44, std 14.86, range [37.91, 91.94]

Foldseek 3Di:
DDDPDDDPVNVVVLVVLLVCQLPDLEAEAEDALVDDDDPCCVSHVVRPPPRPDGHHYHYHHPPLVVDDPVCSVVSVVVVVVVD

Secondary structure (DSSP, 8-state):
-------HHHHHHHHHHHHHHHT-S-EEEEEETTS----THHHHTTT-TT-SSPPPEEEEEETGGGS-HHHHHHHHHHHHTT-